Protein AF-A0A2V6IIH8-F1 (afdb_monomer_lite)

Secondary structure (DSSP, 8-state):
-----SSTTSHHHHHHHTT-SS-HHHHHHHHHHHHHHHHHHHHHGGGS-SS--PPTTHHHHHS-SS--SSPPPHHHHH-

Sequence (79 aa):
MKTHQARNNQNSLRDRQSLADTSPEEFRRQLHELADWIADFRENIETLRVAPDDKPGAIRAQLPKQPPEEGESFEKILA

Structure (mmCIF, N/CA/C/O backbone):
data_AF-A0A2V6IIH8-F1
#
_entry.id   AF-A0A2V6IIH8-F1
#
loop_
_atom_site.group_PDB
_atom_site.id
_atom_site.type_symbol
_atom_site.label_atom_id
_atom_site.label_alt_id
_atom_site.label_comp_id
_atom_site.label_asym_id
_atom_site.label_entity_id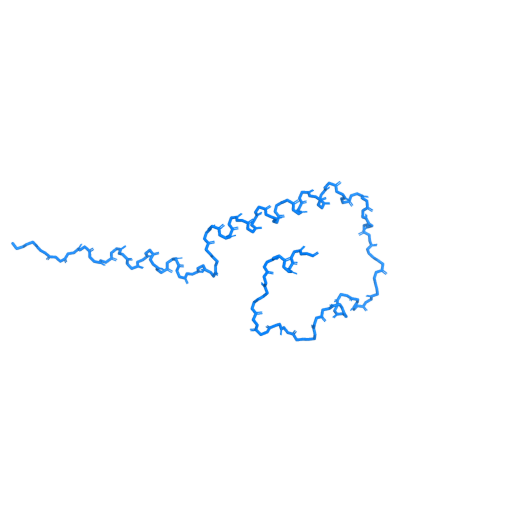
_atom_site.label_seq_id
_atom_site.pdbx_PDB_ins_code
_atom_site.Cartn_x
_atom_site.Cartn_y
_atom_site.Cartn_z
_atom_site.occupancy
_atom_site.B_iso_or_equiv
_atom_site.auth_seq_id
_atom_site.auth_comp_id
_atom_site.auth_asym_id
_atom_site.auth_atom_id
_atom_site.pdbx_PDB_model_num
ATOM 1 N N . MET A 1 1 ? -22.817 25.209 48.906 1.00 40.56 1 MET A N 1
ATOM 2 C CA . MET A 1 1 ? -23.237 25.281 47.491 1.00 40.56 1 MET A CA 1
ATOM 3 C C . MET A 1 1 ? -22.118 24.679 46.650 1.00 40.56 1 MET A C 1
ATOM 5 O O . MET A 1 1 ? -21.101 25.325 46.458 1.00 40.56 1 MET A O 1
ATOM 9 N N . LYS A 1 2 ? -22.213 23.390 46.306 1.00 45.75 2 LYS A N 1
ATOM 10 C CA . LYS A 1 2 ? -21.186 22.659 45.548 1.00 45.75 2 LYS A CA 1
ATOM 11 C C . LYS A 1 2 ? -21.842 22.116 44.288 1.00 45.75 2 LYS A C 1
ATOM 13 O O . LYS A 1 2 ? -22.508 21.098 44.388 1.00 45.75 2 LYS A O 1
ATOM 18 N N . THR A 1 3 ? -21.653 22.758 43.145 1.00 47.94 3 THR A N 1
ATOM 19 C CA . THR A 1 3 ? -21.904 22.156 41.828 1.00 47.94 3 THR A CA 1
ATOM 20 C C . THR A 1 3 ? -21.298 23.044 40.740 1.00 47.94 3 THR A C 1
ATOM 22 O O . THR A 1 3 ? -21.278 24.260 40.883 1.00 47.94 3 THR A O 1
ATOM 25 N N . HIS A 1 4 ? -20.872 22.408 39.641 1.00 47.19 4 HIS A N 1
ATOM 26 C CA . HIS A 1 4 ? -20.537 22.989 38.326 1.00 47.19 4 HIS A CA 1
ATOM 27 C C . HIS A 1 4 ? -19.062 23.222 37.962 1.00 47.19 4 HIS A C 1
ATOM 29 O O . HIS A 1 4 ? -18.731 24.272 37.427 1.00 47.19 4 HIS A O 1
ATOM 35 N N . GLN A 1 5 ? -18.188 22.213 38.087 1.00 54.09 5 GLN A N 1
ATOM 36 C CA . GLN A 1 5 ? -16.964 22.214 37.261 1.00 54.09 5 GLN A CA 1
ATOM 37 C C . GLN A 1 5 ? -16.388 20.825 36.938 1.00 54.09 5 GLN A C 1
ATOM 39 O O . GLN A 1 5 ? -15.206 20.568 37.111 1.00 54.09 5 GLN A O 1
ATOM 44 N N . ALA A 1 6 ? -17.229 19.911 36.442 1.00 48.88 6 ALA A N 1
ATOM 45 C 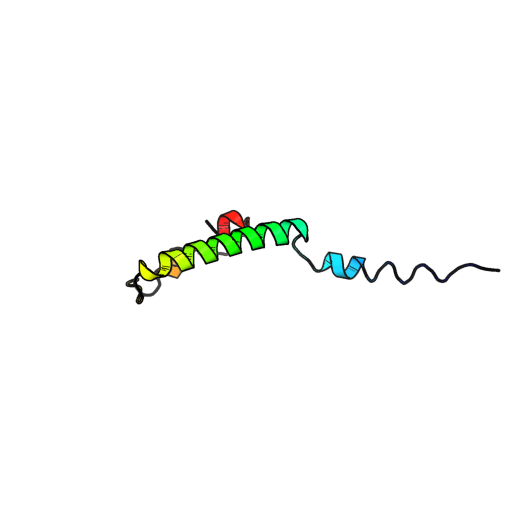CA . ALA A 1 6 ? -16.785 18.578 35.998 1.00 48.88 6 ALA A CA 1
ATOM 46 C C . ALA A 1 6 ? -17.218 18.205 34.563 1.00 48.88 6 ALA A C 1
ATOM 48 O O . ALA A 1 6 ? -17.106 17.048 34.175 1.00 48.88 6 ALA A O 1
ATOM 49 N N . ARG A 1 7 ? -17.727 19.154 33.757 1.00 50.16 7 ARG A N 1
ATOM 50 C CA . ARG A 1 7 ? -18.218 18.867 32.389 1.00 50.16 7 ARG A CA 1
ATOM 51 C C . ARG A 1 7 ? -17.218 19.163 31.259 1.00 50.16 7 ARG A C 1
ATOM 53 O O . ARG A 1 7 ? -17.431 18.681 30.156 1.00 50.16 7 ARG A O 1
ATOM 60 N N . ASN A 1 8 ? -16.116 19.873 31.519 1.00 53.59 8 ASN A N 1
ATOM 61 C CA . ASN A 1 8 ? -15.218 20.351 30.452 1.00 53.59 8 ASN A CA 1
ATOM 62 C C . ASN A 1 8 ? -14.115 19.376 30.006 1.00 53.59 8 ASN A C 1
ATOM 64 O O . ASN A 1 8 ? -13.479 19.641 28.997 1.00 53.59 8 ASN A O 1
ATOM 68 N N . ASN A 1 9 ? -13.886 18.256 30.702 1.00 54.91 9 ASN A N 1
ATOM 69 C CA . ASN A 1 9 ? -12.793 17.329 30.356 1.00 54.91 9 ASN A CA 1
ATOM 70 C C . ASN A 1 9 ? -13.228 16.138 29.475 1.00 54.91 9 ASN A C 1
ATOM 72 O O . ASN A 1 9 ? -12.406 15.311 29.100 1.00 54.91 9 ASN A O 1
ATOM 76 N N . GLN A 1 10 ? -14.526 16.018 29.174 1.00 55.12 10 GLN A N 1
ATOM 77 C CA . GLN A 1 10 ? -15.097 14.883 28.431 1.00 55.12 10 GLN A CA 1
ATOM 78 C C . GLN A 1 10 ? -15.165 15.125 26.909 1.00 55.12 10 GLN A C 1
ATOM 80 O O . GLN A 1 10 ? -15.213 14.163 26.149 1.00 55.12 10 GLN A O 1
ATOM 85 N N . ASN A 1 11 ? -15.144 16.385 26.448 1.00 54.69 11 ASN A N 1
ATOM 86 C CA . ASN A 1 11 ? -15.196 16.707 25.011 1.00 54.69 11 ASN A CA 1
ATOM 87 C C . ASN A 1 11 ? -13.861 16.438 24.301 1.00 54.69 11 ASN A C 1
ATOM 89 O O . ASN A 1 11 ? -13.848 15.873 23.215 1.00 54.69 11 ASN A O 1
ATOM 93 N N . SER A 1 12 ? -12.736 16.718 24.958 1.00 56.97 12 SER A N 1
ATOM 94 C CA . SER A 1 12 ? -11.396 16.640 24.360 1.00 56.97 12 SER A CA 1
ATOM 95 C C . SER A 1 12 ? -10.954 15.218 23.980 1.00 56.97 12 SER A C 1
ATOM 97 O O . SER A 1 12 ? -10.087 15.044 23.128 1.00 56.97 12 SER A O 1
ATOM 99 N N . LEU A 1 13 ? -11.516 14.190 24.630 1.00 53.78 13 LEU A N 1
ATOM 100 C CA . LEU A 1 13 ? -11.236 12.780 24.324 1.00 53.78 13 LEU A CA 1
ATOM 101 C C . LEU A 1 13 ? -12.071 12.262 23.144 1.00 53.78 13 LEU A C 1
ATOM 103 O O . LEU A 1 13 ? -11.592 11.416 22.392 1.00 53.78 13 LEU A O 1
ATOM 107 N N . ARG A 1 14 ? -13.285 12.799 22.952 1.00 55.62 14 ARG A N 1
ATOM 108 C CA . ARG A 1 14 ? -14.158 12.459 21.817 1.00 55.62 14 ARG A CA 1
ATOM 109 C C . ARG A 1 14 ? -13.642 13.058 20.514 1.00 55.62 14 ARG A C 1
ATOM 111 O O . ARG A 1 14 ? -13.629 12.365 19.505 1.00 55.62 14 ARG A O 1
ATOM 118 N N . ASP A 1 15 ? -13.107 14.275 20.578 1.00 55.59 15 ASP A N 1
ATOM 119 C CA . ASP A 1 15 ? -12.521 14.960 19.419 1.00 55.59 15 ASP A CA 1
ATOM 120 C C . ASP A 1 15 ? -11.284 14.233 18.859 1.00 55.59 15 ASP A C 1
ATOM 122 O O . ASP A 1 15 ? -10.959 14.376 17.688 1.00 55.59 15 ASP A O 1
ATOM 126 N N . ARG A 1 16 ? -10.588 13.417 19.667 1.00 54.31 16 ARG A N 1
ATOM 127 C CA . ARG A 1 16 ? -9.460 12.588 19.200 1.00 54.31 16 ARG A CA 1
ATOM 128 C C . ARG A 1 16 ? -9.916 11.239 18.636 1.00 54.31 16 ARG A C 1
ATOM 130 O O . ARG A 1 16 ? -9.252 10.702 17.758 1.00 54.31 16 ARG A O 1
ATOM 137 N N . GLN A 1 17 ? -11.042 10.709 19.117 1.00 54.16 17 GLN A N 1
ATOM 138 C CA . GLN A 1 17 ? 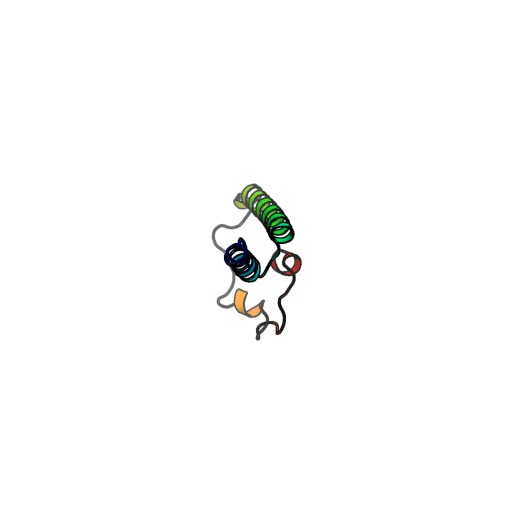-11.674 9.511 18.553 1.00 54.16 17 GLN A CA 1
ATOM 139 C C . GLN A 1 17 ? -12.335 9.795 17.198 1.00 54.16 17 GLN A C 1
ATOM 141 O O . GLN A 1 17 ? -12.426 8.888 16.383 1.00 54.16 17 GLN A O 1
ATOM 146 N N . SER A 1 18 ? -12.743 11.040 16.928 1.00 56.16 18 SER A N 1
ATOM 147 C CA . SER A 1 18 ? -13.347 11.444 15.651 1.00 56.16 18 SER A CA 1
ATOM 148 C C . SER A 1 18 ? -12.347 11.812 14.548 1.00 56.16 18 SER A C 1
ATOM 150 O O . SER A 1 18 ? -12.777 12.187 13.465 1.00 56.16 18 SER A O 1
ATOM 152 N N . LEU A 1 19 ? -11.035 11.763 14.813 1.00 58.97 19 LEU A N 1
ATOM 153 C CA . LEU A 1 19 ? -9.985 12.030 13.813 1.00 58.97 19 LEU A CA 1
ATOM 154 C C . LEU A 1 19 ? -9.444 10.759 13.147 1.00 58.97 19 LEU A C 1
ATOM 156 O O . LEU A 1 19 ? -8.621 10.857 12.242 1.00 58.97 19 LEU A O 1
ATOM 160 N N . ALA A 1 20 ? -9.837 9.581 13.631 1.00 70.25 20 ALA A N 1
ATOM 161 C CA . ALA A 1 20 ? -9.398 8.313 13.074 1.00 70.25 20 ALA A CA 1
ATOM 162 C C . ALA A 1 20 ? -10.510 7.734 12.194 1.00 70.25 20 ALA A C 1
ATOM 164 O O . ALA A 1 20 ? -11.557 7.338 12.703 1.00 70.25 20 ALA A O 1
ATOM 165 N N . ASP A 1 21 ? -10.252 7.644 10.889 1.00 80.19 21 ASP A N 1
ATOM 166 C CA . ASP A 1 21 ? -11.163 7.023 9.914 1.00 80.19 21 ASP A CA 1
ATOM 167 C C . ASP A 1 21 ? -11.261 5.493 10.090 1.00 80.19 21 ASP A C 1
ATOM 169 O O . ASP A 1 21 ? -12.095 4.828 9.482 1.00 80.19 21 ASP A O 1
ATOM 173 N N . THR A 1 22 ? -10.403 4.907 10.931 1.00 85.69 22 THR A N 1
ATOM 174 C CA . THR A 1 22 ? -10.333 3.469 11.215 1.00 85.69 22 THR A CA 1
ATOM 175 C C . THR A 1 22 ? -10.271 3.243 12.722 1.00 85.69 22 THR A C 1
ATOM 177 O O . THR A 1 22 ? -9.546 3.942 13.436 1.00 85.69 22 THR A O 1
ATOM 180 N N . SER A 1 23 ? -11.027 2.265 13.231 1.00 90.75 23 SER A N 1
ATOM 181 C CA . SER A 1 23 ? -10.986 1.929 14.656 1.00 90.75 23 SER A CA 1
ATOM 182 C C . SER A 1 23 ? -9.603 1.391 15.051 1.00 90.75 23 SER A C 1
ATOM 184 O O . SER A 1 23 ? -8.924 0.770 14.230 1.00 90.75 23 SER A O 1
ATOM 186 N N . PRO A 1 24 ? -9.158 1.573 16.307 1.00 91.75 24 PRO A N 1
ATOM 187 C CA . PRO A 1 24 ? -7.867 1.048 16.748 1.00 91.75 24 PRO A CA 1
ATOM 188 C C . PRO A 1 24 ? -7.728 -0.470 16.574 1.00 91.75 24 PRO A C 1
ATOM 190 O O . PRO A 1 24 ? -6.630 -0.969 16.344 1.00 91.75 24 PRO A O 1
ATOM 193 N N . GLU A 1 25 ? -8.815 -1.223 16.724 1.00 93.81 25 GLU A N 1
ATOM 194 C CA . GLU A 1 25 ? -8.840 -2.679 16.557 1.00 93.81 25 GLU A CA 1
ATOM 195 C C . GLU A 1 25 ? -8.594 -3.062 15.098 1.00 93.81 25 GLU A C 1
ATOM 197 O O . GLU A 1 25 ? -7.726 -3.890 14.824 1.00 93.81 25 GLU A O 1
ATOM 202 N N . GLU A 1 26 ? -9.295 -2.403 14.176 1.00 92.88 26 GLU A N 1
ATOM 203 C CA . GLU A 1 26 ? -9.150 -2.636 12.742 1.00 92.88 26 GLU A CA 1
ATOM 204 C C . GLU A 1 26 ? -7.771 -2.197 12.244 1.00 92.88 26 GLU A C 1
ATOM 206 O O . GLU A 1 26 ? -7.106 -2.927 11.515 1.00 92.88 26 GLU A O 1
ATOM 211 N N . PHE A 1 27 ? -7.275 -1.061 12.731 1.00 92.44 27 PHE A N 1
ATOM 212 C CA . PHE A 1 27 ? -5.943 -0.573 12.396 1.00 92.44 27 PHE A CA 1
ATOM 213 C C . PHE A 1 27 ? -4.842 -1.557 12.818 1.00 92.44 27 PHE A C 1
ATOM 215 O O . PHE A 1 27 ? -3.912 -1.822 12.059 1.00 92.44 27 PHE A O 1
ATOM 222 N N . ARG A 1 28 ? -4.948 -2.149 14.019 1.00 95.62 28 ARG A N 1
ATOM 223 C CA . ARG A 1 28 ? -3.995 -3.178 14.473 1.00 95.62 28 ARG A CA 1
ATOM 224 C C . ARG A 1 28 ? -4.042 -4.423 13.591 1.00 95.62 28 ARG A C 1
ATOM 226 O O . ARG A 1 28 ? -2.987 -4.968 13.290 1.00 95.62 28 ARG A O 1
ATOM 233 N N . ARG A 1 29 ? -5.237 -4.867 13.190 1.00 95.69 29 ARG A N 1
ATOM 234 C CA . ARG A 1 29 ? -5.404 -6.020 12.295 1.00 95.69 29 ARG A CA 1
ATOM 235 C C . ARG A 1 29 ? -4.724 -5.769 10.946 1.00 95.69 29 ARG A C 1
ATOM 237 O O . ARG A 1 29 ? -3.857 -6.544 10.561 1.00 95.69 29 ARG A O 1
ATOM 244 N N . GLN A 1 30 ? -5.048 -4.651 10.299 1.00 95.31 30 GLN A N 1
ATOM 245 C CA . GLN A 1 30 ? -4.492 -4.265 8.997 1.00 95.31 30 GLN A CA 1
ATOM 246 C C . GLN A 1 30 ? -2.964 -4.122 9.033 1.00 95.31 30 GLN A C 1
ATOM 248 O O . GLN A 1 30 ? -2.273 -4.541 8.108 1.00 95.31 30 GLN A O 1
ATOM 253 N N . LEU A 1 31 ? -2.406 -3.567 10.116 1.00 95.44 31 LEU A N 1
ATOM 254 C CA . LEU A 1 31 ? -0.954 -3.454 10.257 1.00 95.44 31 LEU A CA 1
ATOM 255 C C . LEU A 1 31 ? -0.249 -4.798 10.452 1.00 95.44 31 LEU A C 1
ATOM 257 O O . LEU A 1 31 ? 0.882 -4.932 9.993 1.00 95.44 31 LEU A O 1
ATOM 261 N N . HIS A 1 32 ? -0.874 -5.771 11.119 1.00 96.75 32 HIS A N 1
ATOM 262 C CA . HIS A 1 32 ? -0.305 -7.118 11.198 1.00 96.75 32 HIS A CA 1
ATOM 263 C C . HIS A 1 32 ? -0.296 -7.789 9.822 1.00 96.75 32 HIS A C 1
ATOM 265 O O . HIS A 1 32 ? 0.747 -8.286 9.417 1.00 96.75 32 HIS A O 1
ATOM 271 N N . GLU A 1 33 ? -1.392 -7.697 9.064 1.00 95.81 33 GLU A N 1
ATOM 272 C CA . GLU A 1 33 ? -1.456 -8.227 7.691 1.00 95.81 33 GLU A CA 1
ATOM 273 C C . GLU A 1 33 ? -0.405 -7.582 6.775 1.00 95.81 33 GLU A C 1
ATOM 275 O O . GLU A 1 33 ? 0.292 -8.268 6.030 1.00 95.81 33 GLU A O 1
ATOM 280 N N . LEU A 1 34 ? -0.224 -6.262 6.875 1.00 96.94 34 LEU A N 1
ATOM 281 C CA . LEU A 1 34 ? 0.826 -5.558 6.142 1.00 96.94 34 LEU A CA 1
ATOM 282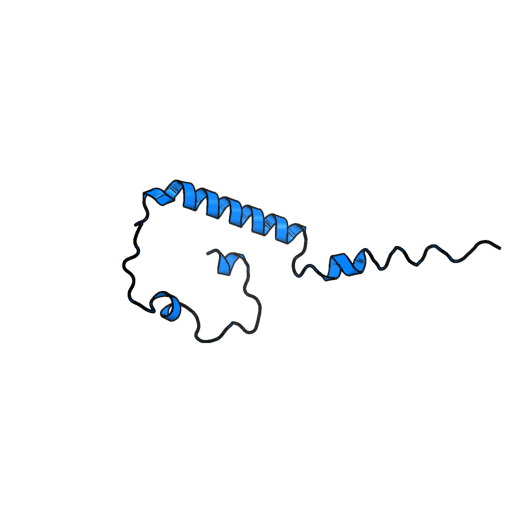 C C . LEU A 1 34 ? 2.232 -5.998 6.576 1.00 96.94 34 LEU A C 1
ATOM 284 O O . LEU A 1 34 ? 3.129 -6.100 5.740 1.00 96.94 34 LEU A O 1
ATOM 288 N N . ALA A 1 35 ? 2.450 -6.225 7.873 1.00 97.75 35 ALA A N 1
ATOM 289 C CA . ALA A 1 35 ? 3.741 -6.667 8.386 1.00 97.75 35 ALA A CA 1
ATOM 290 C C . ALA A 1 35 ? 4.104 -8.065 7.869 1.00 97.75 35 ALA A C 1
ATOM 292 O O . ALA A 1 35 ? 5.248 -8.261 7.453 1.00 97.75 35 ALA A O 1
ATOM 293 N N . ASP A 1 36 ? 3.136 -8.983 7.841 1.00 96.94 36 ASP A N 1
ATOM 294 C CA . ASP A 1 36 ? 3.302 -10.329 7.290 1.00 96.94 36 ASP A CA 1
ATOM 295 C C . ASP A 1 36 ? 3.652 -10.253 5.795 1.00 96.94 36 ASP A C 1
ATOM 297 O O . ASP A 1 36 ? 4.672 -10.793 5.371 1.00 96.94 36 ASP A O 1
ATOM 301 N N . TRP A 1 37 ? 2.918 -9.451 5.014 1.00 96.44 37 TRP A N 1
ATOM 302 C CA . TRP A 1 37 ? 3.224 -9.238 3.593 1.00 96.44 37 TRP A CA 1
ATOM 303 C C . TRP A 1 37 ? 4.637 -8.672 3.354 1.00 96.44 37 TRP A C 1
ATOM 305 O O . TRP A 1 37 ? 5.348 -9.110 2.447 1.00 96.44 37 TRP A O 1
ATOM 315 N N . ILE A 1 38 ? 5.090 -7.714 4.176 1.00 97.00 38 ILE A N 1
ATOM 316 C CA . ILE A 1 38 ? 6.456 -7.167 4.083 1.00 97.00 38 ILE A CA 1
ATOM 317 C C . ILE A 1 38 ? 7.501 -8.244 4.398 1.00 97.00 38 ILE A C 1
ATOM 319 O O . ILE A 1 38 ? 8.567 -8.260 3.770 1.00 97.00 38 ILE A O 1
ATOM 323 N N . ALA A 1 39 ? 7.238 -9.099 5.390 1.00 98.00 39 ALA A N 1
ATOM 324 C CA . ALA A 1 39 ? 8.136 -10.185 5.758 1.00 98.00 39 ALA A CA 1
ATOM 325 C C . ALA A 1 39 ? 8.274 -11.184 4.602 1.00 98.00 39 ALA A C 1
ATOM 327 O O . ALA A 1 39 ? 9.400 -11.442 4.171 1.00 98.00 39 ALA A O 1
ATOM 328 N N . ASP A 1 40 ? 7.153 -11.620 4.028 1.00 96.00 40 ASP A N 1
ATOM 329 C CA . ASP A 1 40 ? 7.113 -12.536 2.884 1.00 96.00 40 ASP A CA 1
ATOM 330 C C . ASP A 1 40 ? 7.809 -11.939 1.652 1.00 96.00 40 ASP A C 1
ATOM 332 O O . ASP A 1 40 ? 8.602 -12.605 0.979 1.00 96.00 40 ASP A O 1
ATOM 336 N N . PHE A 1 41 ? 7.579 -10.651 1.365 1.00 95.44 41 PHE A N 1
ATOM 337 C CA . PHE A 1 41 ? 8.274 -9.949 0.286 1.00 95.44 41 PHE A CA 1
ATOM 338 C C . PHE A 1 41 ? 9.790 -9.958 0.498 1.00 95.44 41 PHE A C 1
ATOM 340 O O . PHE A 1 41 ? 10.542 -10.226 -0.436 1.00 95.44 41 PHE A O 1
ATOM 347 N N . ARG A 1 42 ? 10.257 -9.677 1.721 1.00 97.06 42 ARG A N 1
ATOM 348 C CA . ARG A 1 42 ? 11.689 -9.644 2.051 1.00 97.06 42 ARG A CA 1
ATOM 349 C C . ARG A 1 42 ? 12.345 -11.013 2.008 1.00 97.06 42 ARG A C 1
ATOM 351 O O . ARG A 1 42 ? 13.503 -11.085 1.609 1.00 97.06 42 ARG A O 1
ATOM 358 N N . GLU A 1 43 ? 11.633 -12.057 2.409 1.00 97.44 43 GLU A N 1
ATOM 359 C CA . GLU A 1 43 ? 12.111 -13.435 2.302 1.00 97.44 43 GLU A CA 1
ATOM 360 C C . GLU A 1 43 ? 12.350 -13.822 0.836 1.00 97.44 43 GLU A C 1
ATOM 362 O O . GLU A 1 43 ? 13.344 -14.467 0.518 1.00 97.44 43 GLU A O 1
ATOM 367 N N . ASN A 1 44 ? 11.492 -13.351 -0.073 1.00 95.25 44 ASN A N 1
ATOM 368 C CA . ASN A 1 44 ? 11.522 -13.747 -1.481 1.00 95.25 44 ASN A CA 1
ATOM 369 C C . ASN A 1 44 ? 12.173 -12.716 -2.421 1.00 95.25 44 ASN A C 1
ATOM 371 O O . ASN A 1 44 ? 12.290 -12.974 -3.621 1.00 95.25 44 ASN A O 1
ATOM 375 N N . ILE A 1 45 ? 12.614 -11.558 -1.917 1.00 95.31 45 ILE A N 1
ATOM 376 C CA . ILE A 1 45 ? 13.062 -10.423 -2.746 1.00 95.31 45 ILE A CA 1
ATOM 377 C C . ILE A 1 45 ? 14.236 -10.774 -3.669 1.00 95.31 45 ILE A C 1
ATOM 379 O O . ILE A 1 45 ? 14.339 -10.231 -4.765 1.00 95.31 45 ILE A O 1
ATOM 383 N N . GLU A 1 46 ? 15.103 -11.702 -3.260 1.00 95.12 46 GLU A N 1
ATOM 384 C CA . GLU A 1 46 ? 16.256 -12.146 -4.053 1.00 95.12 46 GLU A CA 1
ATOM 385 C C . GLU A 1 46 ? 15.867 -12.917 -5.321 1.00 95.12 46 GLU A C 1
ATOM 387 O O . GLU A 1 46 ? 16.641 -12.974 -6.276 1.00 95.12 46 GLU A O 1
ATOM 392 N N . THR A 1 47 ? 14.655 -13.475 -5.353 1.00 94.88 47 THR A N 1
ATOM 393 C CA . THR A 1 47 ? 14.109 -14.169 -6.526 1.00 94.88 47 THR A CA 1
ATOM 394 C C . THR A 1 47 ? 13.549 -13.197 -7.567 1.00 94.88 47 THR A C 1
ATOM 396 O O . THR A 1 47 ? 13.324 -13.572 -8.721 1.00 94.88 47 THR A O 1
ATOM 399 N N . LEU A 1 48 ? 13.336 -11.936 -7.181 1.00 92.50 48 LEU A N 1
ATOM 400 C CA . LEU A 1 48 ? 12.754 -10.911 -8.033 1.00 92.50 48 LEU A CA 1
ATOM 401 C C . LEU A 1 48 ? 13.829 -10.222 -8.877 1.00 92.50 48 LEU A C 1
ATOM 403 O O . LEU A 1 48 ? 14.975 -10.019 -8.470 1.00 92.50 48 LEU A O 1
ATOM 407 N N . ARG A 1 49 ? 13.449 -9.811 -10.088 1.00 93.12 49 ARG A N 1
ATOM 408 C CA . ARG A 1 49 ? 14.340 -9.049 -10.965 1.00 93.12 49 ARG A CA 1
ATOM 409 C C . ARG A 1 49 ? 14.564 -7.648 -10.385 1.00 93.12 49 ARG A C 1
ATOM 411 O O . ARG A 1 49 ? 13.611 -6.913 -10.159 1.00 93.12 49 ARG A O 1
ATOM 418 N N . VAL A 1 50 ? 15.830 -7.246 -10.253 1.00 93.88 50 VAL A N 1
ATOM 419 C CA . VAL A 1 50 ? 16.211 -5.910 -9.751 1.00 93.88 50 VAL A CA 1
ATOM 420 C C . VAL A 1 50 ? 15.716 -4.778 -10.662 1.00 93.88 50 VAL A C 1
ATOM 422 O O . VAL A 1 50 ? 15.257 -3.748 -10.178 1.00 93.88 50 VAL A O 1
ATOM 425 N N . ALA A 1 51 ? 15.814 -4.956 -11.982 1.00 94.06 51 ALA A N 1
ATOM 426 C CA . ALA A 1 51 ? 15.383 -3.971 -12.973 1.00 94.06 51 ALA A CA 1
ATOM 427 C C . ALA A 1 51 ? 14.134 -4.472 -13.722 1.00 94.06 51 ALA A C 1
ATOM 429 O O . ALA A 1 51 ? 14.270 -5.386 -14.530 1.00 94.06 51 ALA A O 1
ATOM 430 N N . PRO A 1 52 ? 12.931 -3.924 -13.487 1.00 87.50 52 PRO A N 1
ATOM 431 C CA . PRO A 1 52 ? 11.728 -4.338 -14.211 1.00 87.50 52 PRO A CA 1
ATOM 432 C C . PRO A 1 52 ? 11.843 -4.069 -15.725 1.00 87.50 52 PRO A C 1
ATOM 434 O O . PRO A 1 52 ? 12.555 -3.163 -16.151 1.00 87.50 52 PRO A O 1
ATOM 437 N N . ASP A 1 53 ? 11.146 -4.870 -16.534 1.00 92.50 53 ASP A N 1
ATOM 438 C CA . ASP A 1 53 ? 11.210 -4.878 -18.016 1.00 92.50 53 ASP A CA 1
ATOM 439 C C . ASP A 1 53 ? 9.873 -4.444 -18.646 1.00 92.50 53 ASP A C 1
ATOM 441 O O . ASP A 1 53 ? 9.498 -4.809 -19.760 1.00 92.50 53 ASP A O 1
ATOM 445 N N . ASP A 1 54 ? 9.105 -3.672 -17.879 1.00 94.31 54 ASP A N 1
ATOM 446 C CA . ASP A 1 54 ? 7.815 -3.143 -18.286 1.00 94.31 54 ASP A CA 1
ATOM 447 C C . ASP A 1 54 ? 7.958 -1.962 -19.249 1.00 94.31 54 ASP A C 1
ATOM 449 O O . ASP A 1 54 ? 8.858 -1.124 -19.157 1.00 94.31 54 ASP A O 1
ATOM 453 N N . LYS A 1 55 ? 6.999 -1.849 -20.171 1.00 95.56 55 LYS A N 1
ATOM 454 C CA . LYS A 1 55 ? 6.937 -0.721 -21.105 1.00 95.56 55 LYS A CA 1
ATOM 455 C C . LYS A 1 55 ? 6.522 0.569 -20.385 1.00 95.56 55 LYS A C 1
ATOM 457 O O . LYS A 1 55 ? 5.728 0.518 -19.440 1.00 95.56 55 LYS A O 1
ATOM 462 N N . PRO A 1 56 ? 6.944 1.748 -20.882 1.00 96.44 56 PRO A N 1
ATOM 463 C CA . PRO A 1 56 ? 6.429 3.021 -20.391 1.00 96.44 56 PRO A CA 1
ATOM 464 C C . PRO A 1 56 ? 4.895 3.039 -20.374 1.00 96.44 56 PRO A C 1
ATOM 466 O O . PRO A 1 56 ? 4.247 2.728 -21.372 1.00 96.44 56 PRO A O 1
ATOM 469 N N . GLY A 1 57 ? 4.316 3.393 -19.226 1.00 96.31 57 GLY A N 1
ATOM 470 C CA . GLY A 1 57 ? 2.865 3.453 -19.029 1.00 96.31 57 GLY A CA 1
ATOM 471 C C . GLY A 1 57 ? 2.188 2.140 -18.613 1.00 96.31 57 GLY A C 1
ATOM 472 O O . GLY A 1 57 ? 0.985 2.171 -18.354 1.00 96.31 57 GLY A O 1
ATOM 473 N N . ALA A 1 58 ? 2.918 1.023 -18.485 1.00 96.50 58 ALA A N 1
ATOM 474 C CA . ALA A 1 58 ? 2.346 -0.280 -18.122 1.00 96.50 58 ALA A CA 1
ATOM 475 C C . ALA A 1 58 ? 1.516 -0.242 -16.826 1.00 96.50 58 ALA A C 1
ATOM 477 O O . ALA A 1 58 ? 0.392 -0.735 -16.810 1.00 96.50 58 ALA A O 1
ATOM 478 N N . ILE A 1 59 ? 2.013 0.418 -15.775 1.00 94.38 59 ILE A N 1
ATOM 479 C CA . ILE A 1 59 ? 1.301 0.536 -14.491 1.00 94.38 59 ILE A CA 1
ATOM 480 C C . ILE A 1 59 ? -0.013 1.313 -14.639 1.00 94.38 59 ILE A C 1
ATOM 482 O O . ILE A 1 59 ? -1.057 0.878 -14.163 1.00 94.38 59 ILE A O 1
ATOM 486 N N . ARG A 1 60 ? -0.009 2.444 -15.359 1.00 95.44 60 ARG A N 1
ATOM 487 C CA . ARG A 1 60 ? -1.231 3.243 -15.565 1.00 95.44 60 ARG A CA 1
ATOM 488 C C . ARG A 1 60 ? -2.286 2.473 -16.356 1.00 95.44 60 ARG A C 1
ATOM 490 O O . ARG A 1 60 ? -3.470 2.676 -16.112 1.00 95.44 60 ARG A O 1
ATOM 497 N N . ALA A 1 61 ? -1.867 1.617 -17.287 1.00 96.25 61 ALA A N 1
ATOM 498 C CA . ALA A 1 61 ? -2.775 0.786 -18.070 1.00 96.25 61 ALA A CA 1
ATOM 499 C C . ALA A 1 61 ? -3.465 -0.312 -17.238 1.00 96.25 61 ALA A C 1
ATOM 501 O O . ALA A 1 61 ? -4.534 -0.767 -17.635 1.00 96.25 61 ALA A O 1
ATOM 502 N N . GLN A 1 62 ? -2.882 -0.711 -16.101 1.00 95.06 62 GLN A N 1
ATOM 503 C CA . GLN A 1 62 ? -3.456 -1.702 -15.181 1.00 95.06 62 GLN A CA 1
ATOM 504 C C . GLN A 1 62 ? -4.463 -1.096 -14.190 1.00 95.06 62 GLN A C 1
ATOM 506 O O . GLN A 1 62 ? -5.259 -1.821 -13.604 1.00 95.06 62 GLN A O 1
ATOM 511 N N . LEU A 1 63 ? -4.454 0.227 -14.009 1.00 94.50 63 LEU A N 1
ATOM 512 C CA . LEU A 1 63 ? -5.322 0.912 -13.053 1.00 94.50 63 LEU A CA 1
ATOM 513 C C . LEU A 1 63 ? -6.624 1.413 -13.702 1.00 94.50 63 LEU A C 1
ATOM 515 O O . LEU A 1 63 ? -6.629 1.793 -14.881 1.00 94.50 63 LEU A O 1
ATOM 519 N N . PRO A 1 64 ? -7.724 1.522 -12.932 1.00 94.62 64 PRO A N 1
ATOM 520 C CA . PRO A 1 64 ? -8.934 2.195 -13.383 1.00 94.62 64 PRO A CA 1
ATOM 521 C C . PRO A 1 64 ? -8.666 3.628 -13.867 1.00 94.62 64 PRO A C 1
ATOM 523 O O . PRO A 1 64 ? -7.809 4.360 -13.357 1.00 94.62 64 PRO A O 1
ATOM 526 N N . LYS A 1 65 ? -9.430 4.063 -14.876 1.00 95.62 65 LYS A N 1
ATOM 527 C CA . LYS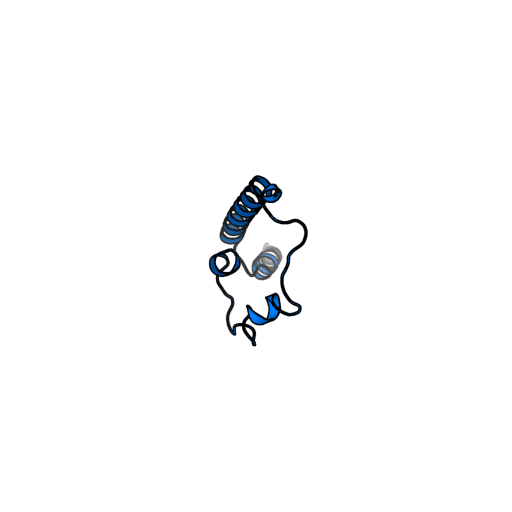 A 1 65 ? -9.290 5.417 -15.440 1.00 95.62 65 LYS A CA 1
ATOM 528 C C . LYS A 1 65 ? -9.678 6.504 -14.440 1.00 95.62 65 LYS A C 1
ATOM 530 O O . LYS A 1 65 ? -9.081 7.579 -14.486 1.00 95.62 65 LYS A O 1
ATOM 535 N N . GLN A 1 66 ? -10.642 6.203 -13.575 1.00 96.44 66 GLN A N 1
ATOM 536 C CA . GLN A 1 66 ? -11.193 7.085 -12.553 1.00 96.44 66 GLN A CA 1
ATOM 537 C C . GLN A 1 66 ? -11.065 6.432 -11.172 1.00 96.44 66 GLN A C 1
ATOM 539 O O . GLN A 1 66 ? -11.063 5.200 -11.108 1.00 96.44 66 GLN A O 1
ATOM 544 N N . PRO A 1 67 ? -10.946 7.226 -10.095 1.00 94.44 67 PRO A N 1
ATOM 545 C CA . PRO A 1 67 ? -10.957 6.698 -8.736 1.00 94.44 67 PRO A CA 1
ATOM 546 C C . PRO A 1 67 ? -12.310 6.046 -8.409 1.00 94.44 67 PRO A C 1
ATOM 548 O O . PRO A 1 67 ? -13.321 6.414 -9.017 1.00 94.44 67 PRO A O 1
ATOM 551 N N . PRO A 1 68 ? -12.346 5.100 -7.457 1.00 93.94 68 PRO A N 1
ATOM 552 C CA . PRO A 1 68 ? -13.606 4.587 -6.943 1.00 93.94 68 PRO A CA 1
ATOM 553 C C . PRO A 1 68 ? -14.358 5.693 -6.183 1.00 93.94 68 PRO A C 1
ATOM 555 O O . PRO A 1 68 ? -13.746 6.564 -5.564 1.00 93.94 68 PRO A O 1
ATOM 558 N N . GLU A 1 69 ? -15.691 5.670 -6.256 1.00 95.19 69 GLU A N 1
ATOM 559 C CA . GLU A 1 69 ? -16.550 6.625 -5.534 1.00 95.19 69 GLU A CA 1
ATOM 560 C C . GLU A 1 69 ? -16.560 6.355 -4.023 1.00 95.19 69 GLU A C 1
ATOM 562 O O . GLU A 1 69 ? -16.694 7.279 -3.223 1.00 95.19 69 GLU A O 1
ATOM 567 N N . GLU A 1 70 ? -16.368 5.092 -3.640 1.00 92.69 70 GLU A N 1
ATOM 568 C CA . GLU A 1 70 ? -16.314 4.622 -2.259 1.00 92.69 70 GLU A CA 1
ATOM 569 C C . GLU A 1 70 ? -14.945 4.004 -1.952 1.00 92.69 70 GLU A C 1
ATOM 571 O O . GLU A 1 70 ? -14.245 3.521 -2.844 1.00 92.69 70 GLU A O 1
ATOM 576 N N . GLY A 1 71 ? -14.561 4.013 -0.673 1.00 89.75 71 GLY A N 1
ATOM 577 C CA . GLY A 1 71 ? -13.335 3.361 -0.222 1.00 89.75 71 GLY A CA 1
ATOM 578 C C . GLY A 1 71 ? -13.378 1.851 -0.463 1.00 89.75 71 GLY A C 1
ATOM 579 O O . GLY A 1 71 ? -14.371 1.189 -0.165 1.00 89.75 71 GLY A O 1
ATOM 580 N N . GLU A 1 72 ? -12.287 1.304 -0.991 1.00 92.19 72 GLU A N 1
ATOM 581 C CA . GLU A 1 72 ? -12.123 -0.139 -1.159 1.00 92.19 72 GLU A CA 1
ATOM 582 C C . GLU A 1 72 ? -11.608 -0.778 0.138 1.00 92.19 72 GLU A C 1
ATOM 584 O O . GLU A 1 72 ? -10.947 -0.125 0.948 1.00 92.19 72 GLU A O 1
ATOM 589 N N . SER A 1 73 ? -11.915 -2.062 0.355 1.00 92.00 73 SER A N 1
ATOM 590 C CA . SER A 1 73 ? -11.413 -2.778 1.529 1.00 92.00 73 SER A CA 1
ATOM 591 C C . SER A 1 73 ? -9.887 -2.886 1.497 1.00 92.00 73 SER A C 1
ATOM 593 O O . SER A 1 73 ? -9.282 -3.011 0.432 1.00 92.00 73 SER A O 1
ATOM 595 N N . PHE A 1 74 ? -9.262 -2.897 2.676 1.00 91.56 74 PHE A N 1
ATOM 596 C CA . PHE A 1 74 ? -7.809 -3.040 2.804 1.00 91.56 74 PHE A CA 1
ATOM 597 C C . PHE A 1 74 ? -7.290 -4.325 2.138 1.00 91.56 74 PHE A C 1
ATOM 599 O O . PHE A 1 74 ? -6.306 -4.299 1.407 1.00 91.56 74 PHE A O 1
ATOM 606 N N . GLU A 1 75 ? -8.029 -5.424 2.294 1.00 91.31 75 GLU A N 1
ATOM 607 C CA . GLU A 1 75 ? -7.755 -6.714 1.648 1.00 91.31 75 GLU A CA 1
ATOM 608 C C . GLU A 1 75 ? -7.719 -6.609 0.119 1.00 91.31 75 GLU A C 1
ATOM 610 O O . GLU A 1 75 ? -6.873 -7.226 -0.515 1.00 91.31 75 GLU A O 1
ATOM 615 N N . LYS A 1 76 ? -8.591 -5.794 -0.489 1.00 92.81 76 LYS A N 1
ATOM 616 C CA . LYS A 1 76 ? -8.605 -5.596 -1.945 1.00 92.81 76 LYS A CA 1
ATOM 617 C C . LYS A 1 76 ? -7.405 -4.782 -2.438 1.00 92.81 76 LYS A C 1
ATOM 619 O O . LYS A 1 76 ? -7.044 -4.890 -3.603 1.00 92.81 76 LYS A O 1
ATOM 624 N N . ILE A 1 77 ? -6.820 -3.960 -1.568 1.00 91.81 77 ILE A N 1
ATOM 625 C CA . ILE A 1 77 ? -5.643 -3.141 -1.876 1.00 91.81 77 ILE A CA 1
ATOM 626 C C . ILE A 1 77 ? -4.350 -3.956 -1.724 1.00 91.81 77 ILE A C 1
ATOM 628 O O . ILE A 1 77 ? -3.411 -3.724 -2.481 1.00 91.81 77 ILE A O 1
ATOM 632 N N . LEU A 1 78 ? -4.286 -4.877 -0.753 1.00 89.25 78 LEU A N 1
ATOM 633 C CA . LEU A 1 78 ? -3.108 -5.720 -0.507 1.00 89.25 78 LEU A CA 1
ATOM 634 C C . LEU A 1 78 ? -3.043 -7.011 -1.339 1.00 89.25 78 LEU A C 1
ATOM 636 O O . LEU A 1 78 ? -1.952 -7.569 -1.454 1.00 89.25 78 LEU A O 1
ATOM 640 N N . ALA A 1 79 ? -4.175 -7.498 -1.861 1.00 73.06 79 ALA A N 1
ATOM 641 C CA . ALA A 1 79 ? 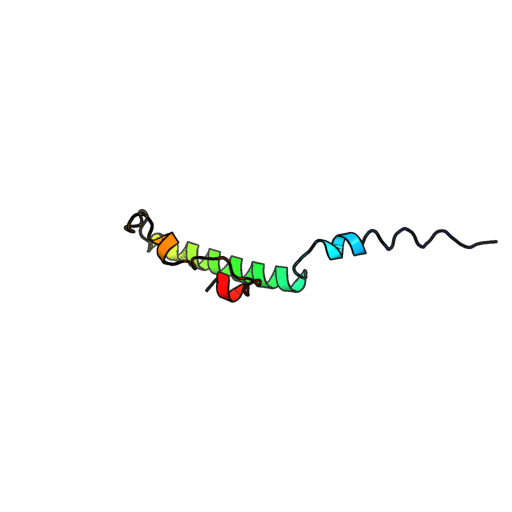-4.247 -8.705 -2.693 1.00 73.06 79 ALA A CA 1
ATOM 642 C C . ALA A 1 79 ? -3.520 -8.552 -4.039 1.00 73.06 79 ALA A C 1
ATOM 644 O O . ALA A 1 79 ? -2.883 -9.546 -4.459 1.00 73.06 79 ALA A O 1
#

Foldseek 3Di:
DDDDDDPPPPVVVVVVVVVDPDDPVRVVVLVVVVVVVVVVCVVCVVVDDPDDPDDPCRVVVPDDPDDDPDDDDSVVVSD

pLDDT: mean 83.49, std 18.09, range [40.56, 98.0]

Radius of gyration: 22.44 Å; chains: 1; bounding box: 40×40×69 Å